Protein AF-A0A8X7V395-F1 (afdb_monomer_lite)

Secondary structure (DSSP, 8-state):
-HHHHHHHHHHTT-GGGHHHHHHHHHHHHHHHT-HHHHHHHHHHHHHTTSS-HHHHHHHHHHHHHTHHHHHHH-TTHHHHHHSTTTHHHHHHTTSS-TT----

Foldseek 3Di:
DLVVVLVVLVVVVCQVCLLVVLQVLLLCCLVVVVLVSSLVSVLVCDVVVVHDLVSLASNLVVCQVCQVVSCVVRVCSLVCSLDCRHPVSCCVSSSHPPPPDRD

InterPro domains:
  IPR003891 Initiation factor eIF-4 gamma, MA3 [PF02847] (2-85)
  IPR003891 Initiation factor eIF-4 gamma, MA3 [PS51366] (1-103)
  IPR003891 Initiation factor eIF-4 gamma, MA3 [SM00544] (1-97)
  IPR016024 Armadillo-type fold [SSF48371] (2-100)
  IPR039778 Programmed cell death protein 4 [PTHR12626] (2-100)

pLDDT: mean 91.87, std 5.22, range [64.44, 97.56]

Radius of gyration: 12.7 Å; chains: 1; bounding box: 28×29×31 Å

Organism: Brassica carinata (NCBI:txid52824)

Sequence (103 aa):
MVSEACKCIHELGMPFFNHEVVKKALIMAMEKKKDKMVLDLSKESFGGGLITINQMTKGFTRVKDGLENLALDIPNAKKKFNGYVYVERAKLNGWVSSSFATM

Structure (mmCIF, N/CA/C/O backbone):
data_AF-A0A8X7V395-F1
#
_entry.id   AF-A0A8X7V395-F1
#
loop_
_atom_site.group_PDB
_atom_site.id
_atom_site.type_symbol
_atom_site.label_atom_id
_atom_site.label_alt_id
_atom_site.label_comp_id
_atom_site.label_asym_id
_atom_site.label_entity_id
_atom_site.label_seq_id
_atom_site.pdbx_PDB_ins_code
_atom_site.Cartn_x
_atom_site.Cartn_y
_atom_site.Cartn_z
_atom_site.occupancy
_atom_site.B_iso_or_equiv
_atom_site.auth_seq_id
_atom_site.auth_comp_id
_atom_site.auth_asym_id
_atom_site.auth_atom_id
_atom_site.pdbx_PDB_model_num
ATOM 1 N N . MET A 1 1 ? -4.860 -17.425 -4.356 1.00 74.12 1 MET A N 1
ATOM 2 C CA . MET A 1 1 ? -5.471 -16.085 -4.520 1.00 74.12 1 MET A CA 1
ATOM 3 C C . MET A 1 1 ? -4.424 -14.996 -4.755 1.00 74.12 1 MET A C 1
ATOM 5 O O . MET A 1 1 ? -4.538 -14.327 -5.766 1.00 74.12 1 MET A O 1
ATOM 9 N N . VAL A 1 2 ? -3.396 -14.838 -3.903 1.00 87.12 2 VAL A N 1
ATOM 10 C CA . VAL A 1 2 ? -2.318 -13.845 -4.140 1.00 87.12 2 VAL A CA 1
ATOM 11 C C . VAL A 1 2 ? -1.550 -14.118 -5.439 1.00 87.12 2 VAL A C 1
ATOM 13 O O . VAL A 1 2 ? -1.430 -13.217 -6.254 1.00 87.12 2 VAL A O 1
ATOM 16 N N . SER A 1 3 ? -1.133 -15.368 -5.681 1.00 89.38 3 SER A N 1
ATOM 17 C CA . SER A 1 3 ? -0.450 -15.752 -6.930 1.00 89.38 3 SER A CA 1
ATOM 18 C C . SER A 1 3 ? -1.253 -15.390 -8.186 1.00 89.38 3 SER A C 1
ATOM 20 O O . SER A 1 3 ? -0.689 -14.850 -9.128 1.00 89.38 3 SER A O 1
ATOM 22 N N . GLU A 1 4 ? -2.570 -15.609 -8.174 1.00 92.50 4 GLU A N 1
ATOM 23 C CA . GLU A 1 4 ? -3.430 -15.264 -9.310 1.00 92.50 4 GLU A CA 1
ATOM 24 C C . GLU A 1 4 ? -3.524 -13.751 -9.516 1.00 92.50 4 GLU A C 1
ATOM 26 O O . GLU A 1 4 ? -3.380 -13.269 -10.630 1.00 92.50 4 GLU A O 1
ATOM 31 N N . ALA A 1 5 ? -3.662 -12.976 -8.436 1.00 92.00 5 ALA A N 1
ATOM 32 C CA . ALA A 1 5 ? -3.629 -11.521 -8.530 1.00 92.00 5 ALA A CA 1
ATOM 33 C C . ALA A 1 5 ? -2.282 -11.008 -9.074 1.00 92.00 5 ALA A C 1
ATOM 35 O O . ALA A 1 5 ? -2.278 -10.109 -9.911 1.00 92.00 5 ALA A O 1
ATOM 36 N N . CYS A 1 6 ? -1.152 -11.595 -8.660 1.00 93.19 6 CYS A N 1
ATOM 37 C CA . CYS A 1 6 ? 0.162 -11.268 -9.218 1.00 93.19 6 CYS A CA 1
ATOM 38 C C . CYS A 1 6 ? 0.238 -11.590 -10.718 1.00 93.19 6 CYS A C 1
ATOM 40 O O . CYS A 1 6 ? 0.730 -10.768 -11.487 1.00 93.19 6 CYS A O 1
ATOM 42 N N . LYS A 1 7 ? -0.293 -12.741 -11.154 1.00 94.62 7 LYS A N 1
ATOM 43 C CA . LYS A 1 7 ? -0.384 -13.076 -12.584 1.00 94.62 7 LYS A CA 1
ATOM 44 C C . LYS A 1 7 ? -1.224 -12.057 -13.343 1.00 94.62 7 LYS A C 1
ATOM 46 O O . LYS A 1 7 ? -0.737 -11.514 -14.325 1.00 94.62 7 LYS A O 1
ATOM 51 N N . CYS A 1 8 ? -2.411 -11.708 -12.846 1.00 94.81 8 CYS A N 1
ATOM 52 C CA . CYS A 1 8 ? -3.250 -10.698 -13.487 1.00 94.81 8 CYS A CA 1
ATOM 53 C C . CYS A 1 8 ? -2.532 -9.344 -13.595 1.00 94.81 8 CYS A C 1
ATOM 55 O O . CYS A 1 8 ? -2.582 -8.707 -14.639 1.00 94.81 8 CYS A O 1
ATOM 57 N N . ILE A 1 9 ? -1.838 -8.895 -12.541 1.00 93.44 9 ILE A N 1
ATOM 58 C CA . ILE A 1 9 ? -1.071 -7.636 -12.570 1.00 93.44 9 ILE A CA 1
ATOM 59 C C . ILE A 1 9 ? 0.043 -7.694 -13.623 1.00 93.44 9 ILE A C 1
ATOM 61 O O . ILE A 1 9 ? 0.261 -6.714 -14.333 1.00 93.44 9 ILE A O 1
ATOM 65 N N . HIS A 1 10 ? 0.733 -8.828 -13.738 1.00 94.00 10 HIS A N 1
ATOM 66 C CA . HIS A 1 10 ? 1.751 -9.043 -14.763 1.00 94.00 10 HIS A CA 1
ATOM 67 C C . HIS A 1 10 ? 1.149 -9.019 -16.176 1.00 94.00 10 HIS A C 1
ATOM 69 O O . HIS A 1 10 ? 1.630 -8.294 -17.043 1.00 94.00 10 HIS A O 1
ATOM 75 N N . GLU A 1 11 ? 0.069 -9.767 -16.396 1.00 96.19 11 GLU A N 1
ATOM 76 C CA . GLU A 1 11 ? -0.621 -9.886 -17.685 1.00 96.19 11 GLU A CA 1
ATOM 77 C C . GLU A 1 11 ? -1.271 -8.581 -18.146 1.00 96.19 11 GLU A C 1
ATOM 79 O O . GLU A 1 11 ? -1.359 -8.344 -19.348 1.00 96.19 11 GLU A O 1
ATOM 84 N N . LEU A 1 12 ? -1.664 -7.696 -17.220 1.00 93.75 12 LEU A N 1
ATOM 85 C CA . LEU A 1 12 ? -2.122 -6.350 -17.571 1.00 93.75 12 LEU A CA 1
ATOM 86 C C . LEU A 1 12 ? -1.063 -5.571 -18.366 1.00 93.75 12 LEU A C 1
ATOM 88 O O . LEU A 1 12 ? -1.434 -4.689 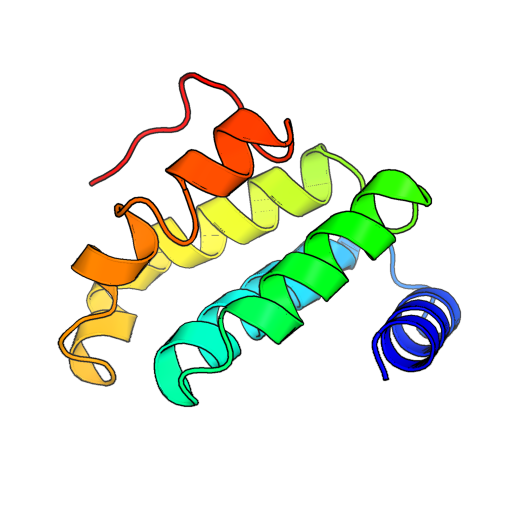-19.133 1.00 93.75 12 LEU A O 1
ATOM 92 N N . GLY A 1 13 ? 0.233 -5.860 -18.190 1.00 92.31 13 GLY A N 1
ATOM 93 C CA . GLY A 1 13 ? 1.301 -5.262 -18.995 1.00 92.31 13 GLY A CA 1
ATOM 94 C C . GLY A 1 13 ? 1.468 -3.749 -18.804 1.00 92.31 13 GLY A C 1
ATOM 95 O O . GLY A 1 13 ? 2.010 -3.077 -19.677 1.00 92.31 13 GLY A O 1
ATOM 96 N N . MET A 1 14 ? 1.013 -3.199 -17.668 1.00 94.69 14 MET A N 1
ATOM 97 C CA . MET A 1 14 ? 0.989 -1.751 -17.388 1.00 94.69 14 MET A CA 1
ATOM 98 C C . MET A 1 14 ? 1.861 -1.358 -16.180 1.00 94.69 14 MET A C 1
ATOM 100 O O . MET A 1 14 ? 1.361 -0.760 -15.223 1.00 94.69 14 MET A O 1
ATOM 104 N N . PRO A 1 15 ? 3.182 -1.621 -16.195 1.00 92.31 15 PRO A N 1
ATOM 105 C CA . PRO A 1 15 ? 4.045 -1.440 -15.023 1.00 92.31 15 PRO A CA 1
ATOM 106 C C . PRO A 1 15 ? 4.090 0.006 -14.502 1.00 92.31 15 PRO A C 1
ATOM 108 O O . PRO A 1 15 ? 4.207 0.242 -13.298 1.00 92.31 15 PRO A O 1
ATOM 111 N N . PHE A 1 16 ? 3.934 0.997 -15.386 1.00 93.75 16 PHE A N 1
ATOM 112 C CA . PHE A 1 16 ? 3.892 2.417 -15.012 1.00 93.75 16 PHE A CA 1
ATOM 113 C C . PHE A 1 16 ? 2.624 2.814 -14.247 1.00 93.75 16 PHE A C 1
ATOM 115 O O . PHE A 1 16 ? 2.601 3.872 -13.611 1.00 93.75 16 PHE A O 1
ATOM 122 N N . PHE A 1 17 ? 1.594 1.965 -14.285 1.00 94.69 17 PHE A N 1
ATOM 123 C CA . PHE A 1 17 ? 0.310 2.152 -13.619 1.00 94.69 17 PHE A CA 1
ATOM 124 C C . PHE A 1 17 ? 0.154 1.287 -12.359 1.00 94.69 17 PHE A C 1
ATOM 126 O O . PHE A 1 17 ? -0.866 1.372 -11.679 1.00 94.69 17 PHE A O 1
ATOM 133 N N . ASN A 1 18 ? 1.174 0.507 -11.981 1.00 96.19 18 ASN A N 1
ATOM 134 C CA . ASN A 1 18 ? 1.118 -0.379 -10.812 1.00 96.19 18 ASN A CA 1
ATOM 135 C C . ASN A 1 18 ? 0.845 0.366 -9.493 1.00 96.19 18 ASN A C 1
ATOM 137 O O . ASN A 1 18 ? 0.233 -0.193 -8.585 1.00 96.19 18 ASN A O 1
ATOM 141 N N . HIS A 1 19 ? 1.203 1.647 -9.386 1.00 97.19 19 HIS A N 1
ATOM 142 C CA . HIS A 1 19 ? 0.822 2.494 -8.253 1.00 97.19 19 HIS A CA 1
ATOM 143 C C . HIS A 1 19 ? -0.701 2.592 -8.044 1.00 97.19 19 HIS A C 1
ATOM 145 O O . HIS A 1 19 ? -1.149 2.728 -6.905 1.00 97.19 19 HIS A O 1
ATOM 151 N N . GLU A 1 20 ? -1.513 2.479 -9.101 1.00 96.94 20 GLU A N 1
ATOM 152 C CA . GLU A 1 20 ? -2.973 2.432 -8.971 1.00 96.94 20 GLU A CA 1
ATOM 153 C C . GLU A 1 20 ? -3.468 1.095 -8.425 1.00 96.94 20 GLU A C 1
ATOM 155 O O . GLU A 1 20 ? -4.449 1.073 -7.680 1.00 96.94 20 GLU A O 1
ATOM 160 N N . VAL A 1 21 ? -2.775 -0.008 -8.724 1.00 95.50 21 VAL A N 1
ATOM 161 C CA . VAL A 1 21 ? -3.049 -1.307 -8.094 1.00 95.50 21 VAL A CA 1
ATOM 162 C C . VAL A 1 21 ? -2.796 -1.209 -6.591 1.00 95.50 21 VAL A C 1
ATOM 164 O O . VAL A 1 21 ? -3.669 -1.569 -5.804 1.00 95.50 21 VAL A O 1
ATOM 167 N N . VAL A 1 22 ? -1.654 -0.641 -6.186 1.00 96.50 22 VAL A N 1
ATOM 168 C CA . VAL A 1 22 ? -1.305 -0.416 -4.770 1.00 96.50 22 VAL A CA 1
ATOM 169 C C . VAL A 1 22 ? -2.358 0.454 -4.082 1.00 96.50 22 VAL A C 1
ATOM 171 O O . VAL A 1 22 ? -2.900 0.071 -3.044 1.00 96.50 22 VAL A O 1
ATOM 174 N N . LYS A 1 23 ? -2.713 1.595 -4.686 1.00 96.31 23 LYS A N 1
ATOM 175 C CA . LYS A 1 23 ? -3.735 2.511 -4.163 1.00 96.31 23 LYS A CA 1
ATOM 176 C C . LYS A 1 23 ? -5.084 1.810 -3.973 1.00 96.31 23 LYS A C 1
ATOM 178 O O . LYS A 1 23 ? -5.657 1.863 -2.886 1.00 96.31 23 LYS A O 1
ATOM 183 N N . LYS A 1 24 ? -5.594 1.141 -5.015 1.00 94.56 24 LYS A N 1
ATOM 184 C CA . LYS A 1 24 ? -6.885 0.435 -4.968 1.00 94.56 24 LYS A CA 1
ATOM 185 C C . LYS A 1 24 ? -6.873 -0.706 -3.956 1.00 94.56 24 LYS A C 1
ATOM 187 O O . LYS A 1 24 ? -7.868 -0.895 -3.263 1.00 94.56 24 LYS A O 1
ATOM 192 N N . ALA A 1 25 ? -5.766 -1.438 -3.841 1.00 94.06 25 ALA A N 1
ATOM 193 C CA . ALA A 1 25 ? -5.633 -2.509 -2.864 1.00 94.06 25 ALA A CA 1
ATOM 194 C C . ALA A 1 25 ? -5.710 -1.964 -1.428 1.00 94.06 25 ALA A C 1
ATOM 196 O O . ALA A 1 25 ? -6.489 -2.475 -0.627 1.00 94.06 25 ALA A O 1
ATOM 197 N N . LEU A 1 26 ? -4.983 -0.887 -1.111 1.00 94.62 26 LEU A N 1
ATOM 198 C CA . LEU A 1 26 ? -5.023 -0.249 0.213 1.00 94.62 26 LEU A CA 1
ATOM 199 C C . LEU A 1 26 ? -6.420 0.282 0.567 1.00 94.62 26 LEU A C 1
ATOM 201 O O . LEU A 1 26 ? -6.901 0.056 1.677 1.00 94.62 26 LEU A O 1
ATOM 205 N N . ILE A 1 27 ? -7.097 0.936 -0.379 1.00 93.81 27 ILE A N 1
ATOM 206 C CA . ILE A 1 27 ? -8.479 1.405 -0.191 1.00 93.81 27 ILE A CA 1
ATOM 207 C C . ILE A 1 27 ? -9.416 0.219 0.064 1.00 93.81 27 ILE A C 1
ATOM 209 O O . ILE A 1 27 ? -10.135 0.201 1.062 1.00 93.81 27 ILE A O 1
ATOM 213 N N . MET A 1 28 ? -9.326 -0.832 -0.755 1.00 92.12 28 MET A N 1
ATOM 214 C CA . MET A 1 28 ? -10.132 -2.043 -0.584 1.00 92.12 28 MET A CA 1
ATOM 215 C C . MET A 1 28 ? -9.882 -2.724 0.770 1.00 92.12 28 MET A C 1
ATOM 217 O O . MET A 1 28 ? -10.819 -3.255 1.373 1.00 92.12 28 MET A O 1
ATOM 221 N N . ALA A 1 29 ? -8.641 -2.720 1.264 1.00 91.19 29 ALA A N 1
ATOM 222 C CA . ALA A 1 29 ? -8.316 -3.233 2.591 1.00 91.19 29 ALA A CA 1
ATOM 223 C C . ALA A 1 29 ? -9.050 -2.446 3.684 1.00 91.19 29 ALA A C 1
ATOM 225 O O . ALA A 1 29 ? -9.676 -3.048 4.563 1.00 91.19 29 ALA A O 1
ATOM 226 N N . MET A 1 30 ? -9.036 -1.113 3.588 1.00 90.81 30 MET A N 1
ATOM 227 C CA . MET A 1 30 ? -9.691 -0.226 4.546 1.00 90.81 30 MET A CA 1
ATOM 228 C C . MET A 1 30 ? -11.210 -0.413 4.568 1.00 90.81 30 MET A C 1
ATOM 230 O O . MET A 1 30 ? -11.759 -0.573 5.664 1.00 90.81 30 MET A O 1
ATOM 234 N N . GLU A 1 31 ? -11.840 -0.473 3.391 1.00 90.62 31 GLU A N 1
ATOM 235 C CA . GLU A 1 31 ? -13.287 -0.653 3.193 1.00 90.62 31 GLU A CA 1
ATOM 236 C C . GLU A 1 31 ? -13.768 -2.033 3.651 1.00 90.62 31 GLU A C 1
ATOM 238 O O . GLU A 1 31 ? -14.683 -2.159 4.463 1.00 90.62 31 GLU A O 1
ATOM 243 N N . LYS A 1 32 ? -13.134 -3.096 3.140 1.00 88.69 32 LYS A N 1
ATOM 244 C CA . LYS A 1 32 ? -13.616 -4.480 3.288 1.00 88.69 32 LYS A CA 1
ATOM 245 C C . LYS A 1 32 ? -12.960 -5.229 4.446 1.00 88.69 32 LYS A C 1
ATOM 247 O O . LYS A 1 32 ? -13.181 -6.429 4.587 1.00 88.69 32 LYS A O 1
ATOM 252 N N . LYS A 1 33 ? -12.137 -4.548 5.255 1.00 84.81 33 LYS A N 1
ATOM 253 C CA . LYS A 1 33 ? -11.351 -5.129 6.362 1.00 84.81 33 LYS A CA 1
ATOM 254 C C . LYS A 1 33 ? -10.473 -6.309 5.904 1.00 84.81 33 LYS A C 1
ATOM 256 O O . LYS A 1 33 ? -10.339 -7.307 6.607 1.00 84.81 33 LYS A O 1
ATOM 261 N N . LYS A 1 34 ? -9.876 -6.204 4.709 1.00 86.88 34 LYS A N 1
ATOM 262 C CA . LYS A 1 34 ? -9.042 -7.251 4.075 1.00 86.88 34 LYS A CA 1
ATOM 263 C C . LYS A 1 34 ? -7.537 -6.999 4.227 1.00 86.88 34 LYS A C 1
ATOM 265 O O . LYS A 1 34 ? -6.759 -7.272 3.314 1.00 86.88 34 LYS A O 1
ATOM 270 N N . ASP A 1 35 ? -7.127 -6.500 5.390 1.00 89.38 35 ASP A N 1
ATOM 271 C CA . ASP A 1 35 ? -5.764 -6.021 5.663 1.00 89.38 35 ASP A CA 1
ATOM 272 C C . ASP A 1 35 ? -4.698 -7.072 5.337 1.00 89.38 35 ASP A C 1
ATOM 274 O O . ASP A 1 35 ? -3.777 -6.806 4.569 1.00 89.38 35 ASP A O 1
ATOM 278 N N . LYS A 1 36 ? -4.865 -8.299 5.850 1.00 88.88 36 LYS A N 1
ATOM 279 C CA . LYS A 1 36 ? -3.921 -9.405 5.629 1.00 88.88 36 LYS A CA 1
ATOM 280 C C . LYS A 1 36 ? -3.733 -9.716 4.142 1.00 88.88 36 LYS A C 1
ATOM 282 O O . LYS A 1 36 ? -2.606 -9.778 3.676 1.00 88.88 36 LYS A O 1
ATOM 287 N N . MET A 1 37 ? -4.828 -9.860 3.395 1.00 87.94 37 MET A N 1
ATOM 288 C CA . MET A 1 37 ? -4.779 -10.214 1.973 1.00 87.94 37 MET A CA 1
ATOM 289 C C . MET A 1 37 ? -4.018 -9.171 1.146 1.00 87.94 37 MET A C 1
ATOM 291 O O . MET A 1 37 ? -3.241 -9.530 0.267 1.00 87.94 37 MET A O 1
ATOM 295 N N . VAL A 1 38 ? -4.246 -7.885 1.416 1.00 87.94 38 VAL A N 1
ATOM 296 C CA . VAL A 1 38 ? -3.611 -6.790 0.670 1.00 87.94 38 VAL A CA 1
ATOM 297 C C . VAL A 1 38 ? -2.141 -6.636 1.044 1.00 87.94 38 VAL A C 1
ATOM 299 O O . VAL A 1 38 ? -1.317 -6.365 0.171 1.00 87.94 38 VAL A O 1
ATOM 302 N N . LEU A 1 39 ? -1.798 -6.862 2.312 1.00 91.06 39 LEU A N 1
ATOM 303 C CA . LEU A 1 39 ? -0.409 -6.895 2.760 1.00 91.06 39 LEU A CA 1
ATOM 304 C C . LEU A 1 39 ? 0.353 -8.079 2.156 1.00 91.06 39 LEU A C 1
ATOM 306 O O . LEU A 1 39 ? 1.470 -7.887 1.685 1.00 91.06 39 LEU A O 1
ATOM 310 N N . ASP A 1 40 ? -0.255 -9.266 2.109 1.00 92.12 40 ASP A N 1
ATOM 311 C CA . ASP A 1 40 ? 0.342 -10.451 1.485 1.00 92.12 40 ASP A CA 1
ATOM 312 C C . ASP A 1 40 ? 0.534 -10.230 -0.029 1.00 92.12 40 ASP A C 1
ATOM 314 O O . ASP A 1 40 ? 1.604 -10.520 -0.559 1.00 92.12 40 ASP A O 1
ATOM 318 N N . LEU A 1 41 ? -0.449 -9.626 -0.716 1.00 92.06 41 LEU A N 1
ATOM 319 C CA . LEU A 1 41 ? -0.325 -9.246 -2.130 1.00 92.06 41 LEU A CA 1
ATOM 320 C C . LEU A 1 41 ? 0.803 -8.238 -2.364 1.00 92.06 4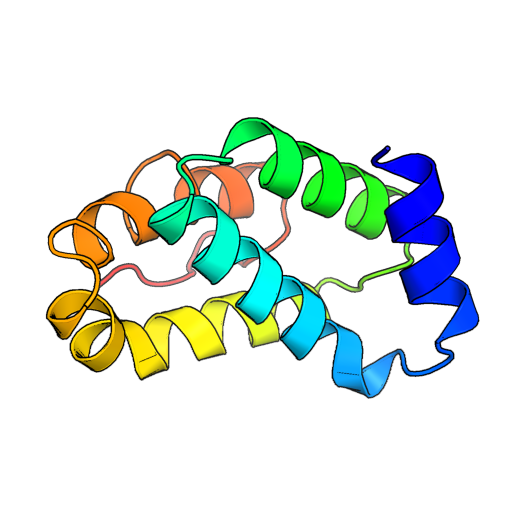1 LEU A C 1
ATOM 322 O O . LEU A 1 41 ? 1.592 -8.402 -3.291 1.00 92.06 41 LEU A O 1
ATOM 326 N N . SER A 1 42 ? 0.879 -7.207 -1.524 1.00 92.00 42 SER A N 1
ATOM 327 C CA . SER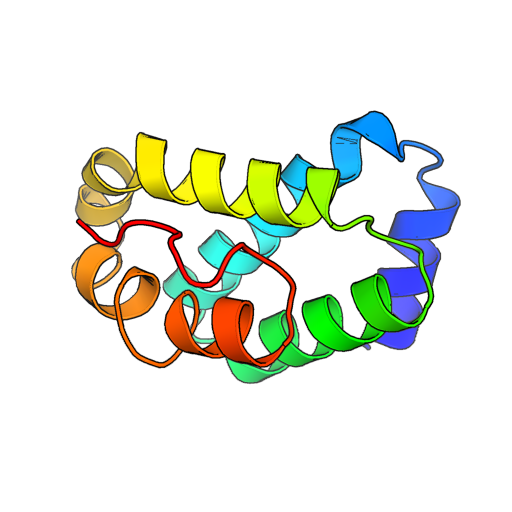 A 1 42 ? 1.919 -6.176 -1.594 1.00 92.00 42 SER A CA 1
ATOM 328 C C . SER A 1 42 ? 3.307 -6.775 -1.386 1.00 92.00 42 SER A C 1
ATOM 330 O O . SER A 1 42 ? 4.232 -6.455 -2.128 1.00 92.00 42 SER A O 1
ATOM 332 N N . LYS A 1 43 ? 3.440 -7.693 -0.421 1.00 93.69 43 LYS A N 1
ATOM 333 C CA . LYS A 1 43 ? 4.690 -8.394 -0.129 1.00 93.69 43 LYS A CA 1
ATOM 334 C C . LYS A 1 43 ? 5.140 -9.256 -1.301 1.00 93.69 43 LYS A C 1
ATOM 336 O O . LYS A 1 43 ? 6.288 -9.139 -1.714 1.00 93.69 43 LYS A O 1
ATOM 341 N N . GLU A 1 44 ? 4.243 -10.078 -1.838 1.00 92.94 44 GLU A N 1
ATOM 342 C CA . GLU A 1 44 ? 4.559 -10.982 -2.946 1.00 92.94 44 GLU A CA 1
ATOM 343 C C . GLU A 1 44 ? 4.892 -10.202 -4.224 1.00 92.94 44 GLU A C 1
ATOM 345 O O . GLU A 1 44 ? 5.897 -10.463 -4.880 1.00 92.94 44 GLU A O 1
ATOM 350 N N . SER A 1 45 ? 4.086 -9.186 -4.546 1.00 91.75 45 SER A N 1
ATOM 351 C CA . SER A 1 45 ? 4.278 -8.374 -5.752 1.00 91.75 45 SER A CA 1
ATOM 352 C C . SER A 1 45 ? 5.566 -7.549 -5.690 1.00 91.75 45 SER A C 1
ATOM 354 O O . SER A 1 45 ? 6.231 -7.370 -6.707 1.00 91.75 45 SER A O 1
ATOM 356 N N . PHE A 1 46 ? 5.939 -7.047 -4.510 1.00 92.56 46 PHE A N 1
ATOM 357 C CA . PHE A 1 46 ? 7.199 -6.331 -4.325 1.00 92.56 46 PHE A CA 1
ATOM 358 C C . PHE A 1 46 ? 8.402 -7.283 -4.325 1.00 92.56 46 PHE A C 1
ATOM 360 O O . PHE A 1 46 ? 9.374 -7.045 -5.037 1.00 92.56 46 PHE A O 1
ATOM 367 N N . GLY A 1 47 ? 8.325 -8.387 -3.573 1.00 91.69 47 GLY A N 1
ATOM 368 C CA . GLY A 1 47 ? 9.398 -9.380 -3.473 1.00 91.69 47 GLY A CA 1
ATOM 369 C C . GLY A 1 47 ? 9.718 -10.063 -4.804 1.00 91.69 47 GLY A C 1
ATOM 370 O O . GLY A 1 47 ? 10.882 -10.333 -5.082 1.00 91.69 47 GLY A O 1
ATOM 371 N N . GLY A 1 48 ? 8.708 -10.277 -5.653 1.00 89.19 48 GLY A N 1
ATOM 372 C CA . GLY A 1 48 ? 8.874 -10.793 -7.014 1.00 89.19 48 GLY A CA 1
ATOM 373 C C . GLY A 1 48 ? 9.274 -9.744 -8.060 1.00 89.19 48 GLY A C 1
ATOM 374 O O . GLY A 1 48 ? 9.330 -10.069 -9.241 1.00 89.19 48 GLY A O 1
ATOM 375 N N . GLY A 1 49 ? 9.497 -8.481 -7.671 1.00 91.00 49 GLY A N 1
ATOM 376 C CA . GLY A 1 49 ? 9.871 -7.394 -8.586 1.00 91.00 49 GLY A CA 1
ATOM 377 C C . GLY A 1 49 ? 8.749 -6.897 -9.507 1.00 91.00 49 GLY A C 1
ATOM 378 O O . GLY A 1 49 ? 8.976 -6.012 -10.331 1.00 91.00 49 GLY A O 1
ATOM 379 N N . LEU A 1 50 ? 7.530 -7.420 -9.355 1.00 94.12 50 LEU A N 1
ATOM 380 C CA . LEU A 1 50 ? 6.364 -7.054 -10.158 1.00 94.12 50 LEU A CA 1
ATOM 381 C C . LEU A 1 50 ? 5.931 -5.601 -9.917 1.00 94.12 50 LEU A C 1
ATOM 383 O O . LEU A 1 50 ? 5.525 -4.896 -10.842 1.00 94.12 50 LEU A O 1
ATOM 387 N N . ILE A 1 51 ? 6.032 -5.131 -8.673 1.00 95.88 51 ILE A N 1
ATOM 388 C CA . ILE A 1 51 ? 5.804 -3.731 -8.311 1.00 95.88 51 ILE A CA 1
ATOM 389 C C . ILE A 1 51 ? 7.092 -3.168 -7.721 1.00 95.88 51 ILE A C 1
ATOM 391 O O . ILE A 1 51 ? 7.571 -3.623 -6.688 1.00 95.88 51 ILE A O 1
ATOM 395 N N . THR A 1 52 ? 7.643 -2.146 -8.371 1.00 95.75 52 THR A N 1
ATOM 396 C CA . THR A 1 52 ? 8.881 -1.495 -7.928 1.00 95.75 52 THR A CA 1
ATOM 397 C C . THR A 1 52 ? 8.651 -0.597 -6.714 1.00 95.75 52 THR A C 1
ATOM 399 O O . THR A 1 52 ? 7.534 -0.140 -6.462 1.00 95.75 52 THR A O 1
ATOM 402 N N . ILE A 1 53 ? 9.726 -0.247 -6.001 1.00 95.38 53 ILE A N 1
ATOM 403 C CA . ILE A 1 53 ? 9.665 0.684 -4.860 1.00 95.38 53 ILE A CA 1
ATOM 404 C C . ILE A 1 53 ? 9.081 2.050 -5.240 1.00 95.38 53 ILE A C 1
ATOM 406 O O . ILE A 1 53 ? 8.311 2.626 -4.474 1.00 95.38 53 ILE A O 1
ATOM 410 N N . ASN A 1 54 ? 9.362 2.541 -6.452 1.00 96.06 54 ASN A N 1
ATOM 411 C CA . ASN A 1 54 ? 8.799 3.799 -6.944 1.00 96.06 54 ASN A CA 1
ATOM 412 C C . ASN A 1 54 ? 7.281 3.697 -7.138 1.00 96.06 54 ASN A C 1
ATOM 414 O O . ASN A 1 54 ? 6.556 4.633 -6.804 1.00 96.06 54 ASN A O 1
ATOM 418 N N . GLN A 1 55 ? 6.787 2.565 -7.653 1.00 97.56 55 GLN A N 1
ATOM 419 C CA . GLN A 1 55 ? 5.349 2.334 -7.816 1.00 97.56 55 GLN A CA 1
ATOM 420 C C . GLN A 1 55 ? 4.657 2.107 -6.464 1.00 97.56 55 GLN A C 1
ATOM 422 O O . GLN A 1 55 ? 3.580 2.663 -6.248 1.00 97.56 55 GLN A O 1
ATOM 427 N N . MET A 1 56 ? 5.295 1.387 -5.530 1.00 96.62 56 MET A N 1
ATOM 428 C CA . MET A 1 56 ? 4.819 1.260 -4.146 1.00 96.62 56 MET A CA 1
ATOM 429 C C . MET A 1 56 ? 4.698 2.635 -3.490 1.00 96.62 56 MET A C 1
ATOM 431 O O . MET A 1 56 ? 3.602 3.041 -3.107 1.00 96.62 56 MET A O 1
ATOM 435 N N . THR A 1 57 ? 5.792 3.396 -3.449 1.00 96.44 57 THR A N 1
ATOM 436 C CA . THR A 1 57 ? 5.833 4.731 -2.838 1.00 96.44 57 THR A CA 1
ATOM 437 C C . THR A 1 57 ? 4.792 5.656 -3.451 1.00 96.44 57 THR A C 1
ATOM 439 O O . THR A 1 57 ? 4.030 6.288 -2.722 1.00 96.44 57 THR A O 1
ATOM 442 N N . LYS A 1 58 ? 4.678 5.689 -4.785 1.00 97.44 58 LYS A N 1
ATOM 443 C CA . LYS A 1 58 ? 3.662 6.496 -5.469 1.00 97.44 58 LYS A CA 1
ATOM 444 C C . LYS A 1 58 ? 2.241 6.079 -5.077 1.00 97.44 58 LYS A C 1
ATO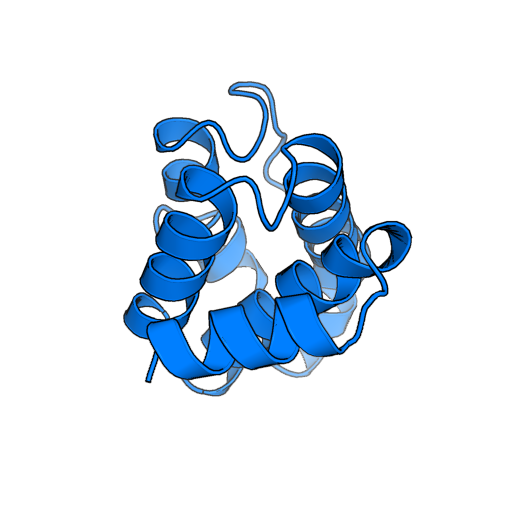M 446 O O . LYS A 1 58 ? 1.411 6.950 -4.840 1.00 97.44 58 LYS A O 1
ATOM 451 N N . GLY A 1 59 ? 1.957 4.781 -4.965 1.00 97.06 59 GLY A N 1
ATOM 452 C CA . GLY A 1 59 ? 0.649 4.279 -4.536 1.00 97.06 59 GLY A CA 1
ATOM 453 C C . GLY A 1 59 ? 0.282 4.725 -3.120 1.00 97.06 59 GLY A C 1
ATOM 454 O O . GLY A 1 59 ? -0.807 5.259 -2.909 1.00 97.06 59 GLY A O 1
ATOM 455 N N . PHE A 1 60 ? 1.212 4.589 -2.170 1.00 96.69 60 PHE A N 1
ATOM 456 C CA . PHE A 1 60 ? 1.031 5.062 -0.792 1.00 96.69 60 PHE A CA 1
ATOM 457 C C . PHE A 1 60 ? 0.838 6.581 -0.725 1.00 96.69 60 PHE A C 1
ATOM 459 O O . PHE A 1 60 ? -0.082 7.044 -0.050 1.00 96.69 60 PHE A O 1
ATOM 466 N N . THR A 1 61 ? 1.635 7.361 -1.462 1.00 96.50 61 THR A N 1
ATOM 467 C CA . THR A 1 61 ? 1.466 8.820 -1.549 1.00 96.50 61 THR A CA 1
ATOM 468 C C . THR A 1 61 ? 0.078 9.187 -2.068 1.00 96.50 61 THR A C 1
ATOM 470 O O . THR A 1 61 ? -0.608 9.984 -1.441 1.00 96.50 61 THR A O 1
ATOM 473 N N . ARG A 1 62 ? -0.415 8.533 -3.129 1.00 96.88 62 ARG A N 1
ATOM 474 C CA . ARG A 1 62 ? -1.757 8.820 -3.665 1.00 96.88 62 ARG A CA 1
ATOM 475 C C . ARG A 1 62 ? -2.899 8.479 -2.710 1.00 96.88 62 ARG A C 1
ATOM 477 O O . ARG A 1 62 ? -3.960 9.091 -2.816 1.00 96.88 62 ARG A O 1
ATOM 484 N N . VAL A 1 63 ? -2.730 7.490 -1.828 1.00 96.25 63 VAL A N 1
ATOM 485 C CA . VAL A 1 63 ? -3.706 7.225 -0.757 1.00 96.25 63 VAL A CA 1
ATOM 486 C C . VAL A 1 63 ? -3.640 8.330 0.290 1.00 96.25 63 VAL A C 1
ATOM 488 O O . VAL A 1 63 ? -4.686 8.846 0.672 1.00 96.25 63 VAL A O 1
ATOM 491 N N . LYS A 1 64 ? -2.430 8.726 0.704 1.00 95.25 64 LYS A N 1
ATOM 492 C CA . LYS A 1 64 ? -2.210 9.81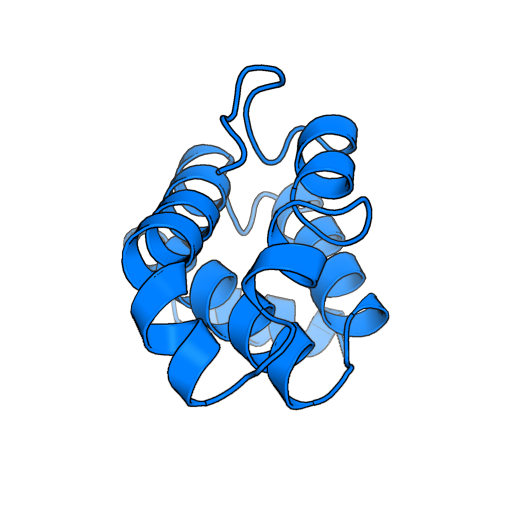5 1.662 1.00 95.25 64 LYS A CA 1
ATOM 493 C C . LYS A 1 64 ? -2.849 11.124 1.188 1.00 95.25 64 LYS A C 1
ATOM 495 O O . LYS A 1 64 ? -3.607 11.726 1.938 1.00 95.25 64 LYS A O 1
ATOM 500 N N . ASP A 1 65 ? -2.608 11.516 -0.060 1.00 95.31 65 ASP A N 1
ATOM 501 C CA . ASP A 1 65 ? -3.117 12.772 -0.627 1.00 95.31 65 ASP A CA 1
ATOM 502 C C . ASP A 1 65 ? -4.655 12.794 -0.723 1.00 95.31 65 ASP A C 1
ATOM 504 O O . ASP A 1 65 ? -5.272 13.852 -0.674 1.00 95.31 65 ASP A O 1
ATOM 508 N N . GLY A 1 66 ? -5.292 11.624 -0.847 1.00 94.50 66 GLY A N 1
ATOM 509 C CA . GLY A 1 66 ? -6.751 11.478 -0.883 1.00 94.50 66 GLY A CA 1
ATOM 510 C C . GLY A 1 66 ? -7.387 11.102 0.457 1.00 94.50 66 GLY A C 1
ATOM 511 O O . GLY A 1 66 ? -8.586 10.829 0.500 1.00 94.50 66 GLY A O 1
ATOM 512 N N . LEU A 1 67 ? -6.607 11.034 1.539 1.00 93.69 67 LEU A N 1
ATOM 513 C CA . LEU A 1 67 ? -7.026 10.405 2.793 1.00 93.69 67 LEU A CA 1
ATOM 514 C C . LEU A 1 67 ? -8.138 11.178 3.509 1.00 93.69 67 LEU A C 1
ATOM 516 O O . LEU A 1 67 ? -8.934 10.579 4.226 1.00 93.69 67 LEU A O 1
ATOM 520 N N . GLU A 1 68 ? -8.202 12.495 3.316 1.00 93.38 68 GLU A N 1
ATOM 521 C CA . GLU A 1 68 ? -9.267 13.332 3.875 1.00 93.38 68 GLU A CA 1
ATOM 522 C C . GLU A 1 68 ? -10.617 13.020 3.244 1.00 93.38 68 GLU A C 1
ATOM 524 O O . GLU A 1 68 ? -11.575 12.746 3.961 1.00 93.38 68 GLU A O 1
ATOM 529 N N . ASN A 1 69 ? -10.656 12.957 1.912 1.00 94.88 69 ASN A N 1
ATOM 530 C CA . ASN A 1 69 ? -11.854 12.574 1.173 1.00 94.88 69 ASN A CA 1
ATOM 531 C C . ASN A 1 69 ? -12.256 11.136 1.510 1.00 94.88 69 ASN A C 1
ATOM 533 O O . ASN A 1 69 ? -13.420 10.866 1.773 1.00 94.88 69 ASN A O 1
ATOM 537 N N . LEU A 1 70 ? -11.283 10.222 1.593 1.00 93.50 70 LEU A N 1
ATOM 538 C CA . LEU A 1 70 ? -11.547 8.828 1.947 1.00 93.50 70 LEU A CA 1
ATOM 539 C C . LEU A 1 70 ? -12.134 8.674 3.360 1.00 93.50 70 LEU A C 1
ATOM 541 O O . LEU A 1 70 ? -12.884 7.736 3.619 1.00 93.50 70 LEU A O 1
ATOM 545 N N . ALA A 1 71 ? -11.797 9.578 4.283 1.00 94.44 71 ALA A N 1
ATOM 546 C CA . ALA A 1 71 ? -12.326 9.553 5.641 1.00 94.44 71 ALA A CA 1
ATOM 547 C C . ALA A 1 71 ? -13.816 9.927 5.723 1.00 94.44 71 ALA A C 1
ATOM 549 O O . ALA A 1 71 ? -14.450 9.583 6.721 1.00 94.44 71 ALA A O 1
ATOM 550 N N . LEU A 1 72 ? -14.371 10.579 4.692 1.00 95.88 72 LEU A N 1
ATOM 551 C CA . LEU A 1 72 ? -15.808 10.853 4.590 1.00 95.88 72 LEU A CA 1
ATOM 552 C C . LEU A 1 72 ? -16.603 9.549 4.438 1.00 95.88 72 LEU A C 1
ATOM 554 O O . LEU A 1 72 ? -17.631 9.376 5.087 1.00 95.88 72 LEU A O 1
ATOM 558 N N . ASP A 1 73 ? -16.076 8.613 3.646 1.00 93.81 73 ASP A N 1
ATOM 559 C CA . ASP A 1 73 ? -16.713 7.318 3.385 1.00 93.81 73 ASP A CA 1
ATOM 560 C C . ASP A 1 73 ? -16.282 6.239 4.395 1.00 93.81 73 ASP A C 1
ATOM 562 O O . ASP A 1 73 ? -17.034 5.316 4.715 1.00 93.81 73 ASP A O 1
ATOM 566 N N . ILE A 1 74 ? -15.055 6.340 4.919 1.00 92.31 74 ILE A N 1
ATOM 567 C CA . ILE A 1 74 ? -14.447 5.360 5.824 1.00 92.31 74 ILE A CA 1
ATOM 568 C C . ILE A 1 74 ? -13.977 6.077 7.101 1.00 92.31 74 ILE A C 1
ATOM 570 O O . ILE A 1 74 ? -12.822 6.510 7.175 1.00 92.31 74 ILE A O 1
ATOM 574 N N . PRO A 1 75 ? -14.793 6.110 8.174 1.00 89.62 75 PRO A N 1
ATOM 575 C CA . PRO A 1 75 ? -14.518 6.904 9.382 1.00 89.62 75 PRO A CA 1
ATOM 576 C C . PRO A 1 75 ? -13.160 6.648 10.062 1.00 89.62 75 PRO A C 1
ATOM 578 O O . PRO A 1 75 ? -12.650 7.490 10.791 1.00 89.62 75 PRO A O 1
ATOM 581 N N . ASN A 1 76 ? -12.544 5.483 9.824 1.00 88.88 76 ASN A N 1
ATOM 582 C CA . ASN A 1 76 ? -11.254 5.092 10.401 1.00 88.88 76 ASN A CA 1
ATOM 583 C C . ASN A 1 76 ? -10.090 5.074 9.391 1.00 88.88 76 ASN A C 1
ATOM 585 O O . ASN A 1 76 ? -9.024 4.547 9.720 1.00 88.88 76 ASN A O 1
ATOM 589 N N . ALA A 1 77 ? -10.260 5.610 8.175 1.00 92.38 77 ALA A N 1
ATOM 590 C CA . ALA A 1 77 ? -9.228 5.576 7.133 1.00 92.38 77 ALA A CA 1
ATOM 591 C C . ALA A 1 77 ? -7.909 6.202 7.600 1.00 92.38 77 ALA A C 1
ATOM 593 O O . ALA A 1 77 ? -6.873 5.544 7.527 1.00 92.38 77 ALA A O 1
ATOM 594 N N . LYS A 1 78 ? -7.956 7.418 8.169 1.00 92.12 78 LYS A N 1
ATOM 595 C CA . LYS A 1 78 ? -6.768 8.120 8.692 1.00 92.12 78 LYS A CA 1
ATOM 596 C C . LYS A 1 78 ? -6.001 7.257 9.701 1.00 92.12 78 LYS A C 1
ATOM 598 O O . LYS A 1 78 ? -4.810 7.001 9.533 1.00 92.12 78 LYS A O 1
ATOM 603 N N . LYS A 1 79 ? -6.712 6.712 10.696 1.00 90.75 79 LYS A N 1
ATOM 604 C CA . LYS A 1 79 ? -6.132 5.855 11.742 1.00 90.75 79 LYS A CA 1
ATOM 605 C C . LYS A 1 79 ? -5.536 4.561 11.186 1.00 90.75 79 LYS A C 1
ATOM 607 O O . LYS A 1 79 ? -4.461 4.156 11.618 1.00 90.75 79 LYS A O 1
ATOM 612 N N . LYS A 1 80 ? -6.219 3.889 10.254 1.00 89.56 80 LYS A N 1
ATOM 613 C CA . LYS A 1 80 ? -5.706 2.649 9.656 1.00 89.56 80 LYS A CA 1
ATOM 614 C C . LYS A 1 80 ? -4.478 2.906 8.782 1.00 89.56 80 LYS A C 1
ATOM 616 O O . LYS A 1 80 ? -3.519 2.147 8.877 1.00 89.56 80 LYS A O 1
ATOM 621 N N . PHE A 1 81 ? -4.514 3.962 7.967 1.00 92.44 81 PHE A N 1
ATOM 622 C CA . PHE A 1 81 ? -3.417 4.365 7.088 1.00 92.44 81 PHE A CA 1
ATOM 623 C C . PHE A 1 81 ? -2.151 4.705 7.873 1.00 92.44 81 PHE A C 1
ATOM 625 O O . PHE A 1 81 ? -1.130 4.049 7.674 1.00 92.44 81 PHE A O 1
ATOM 632 N N . ASN A 1 82 ? -2.243 5.650 8.812 1.00 88.06 82 ASN A N 1
ATOM 633 C CA . ASN A 1 82 ? -1.099 6.105 9.608 1.00 88.06 82 ASN A CA 1
ATOM 634 C C . ASN A 1 82 ? -0.673 5.101 10.690 1.00 88.06 82 ASN A C 1
ATOM 636 O O . ASN A 1 82 ? 0.438 5.177 11.201 1.00 88.06 82 ASN A O 1
ATOM 640 N N . GLY A 1 83 ? -1.556 4.174 11.066 1.00 81.62 83 GLY A N 1
ATOM 641 C CA . GLY A 1 83 ? -1.282 3.182 12.096 1.00 81.62 83 GLY A CA 1
ATOM 642 C C . GLY A 1 83 ? -0.344 2.060 11.646 1.00 81.62 83 GLY A C 1
ATOM 643 O O . GLY A 1 83 ? 0.127 1.991 10.510 1.00 81.62 83 GLY A O 1
ATOM 644 N N . TYR A 1 84 ? -0.141 1.100 12.554 1.00 72.31 84 TYR A N 1
ATOM 645 C CA . TYR A 1 84 ? 0.792 -0.011 12.344 1.00 72.31 84 TYR A CA 1
ATOM 646 C C . TYR A 1 84 ? 0.444 -0.915 11.143 1.00 72.31 84 TYR A C 1
ATOM 648 O O . TYR A 1 84 ? 1.274 -1.682 10.659 1.00 72.31 84 TYR A O 1
ATOM 656 N N . VAL A 1 85 ? -0.799 -0.853 10.657 1.00 80.38 85 VAL A N 1
ATOM 657 C CA . VAL A 1 85 ? -1.313 -1.788 9.651 1.00 80.38 85 VAL A CA 1
ATOM 658 C C . VAL A 1 85 ? -0.704 -1.540 8.272 1.00 80.38 85 VAL A C 1
ATOM 660 O O . VAL A 1 85 ? -0.319 -2.516 7.628 1.00 80.38 85 VAL A O 1
ATOM 663 N N . TYR A 1 86 ? -0.585 -0.283 7.826 1.00 89.81 86 TYR A N 1
ATOM 664 C CA . TYR A 1 86 ? -0.127 0.013 6.464 1.00 89.81 86 TYR A CA 1
ATOM 665 C C . TYR A 1 86 ? 1.177 0.804 6.414 1.00 89.81 86 TYR A C 1
ATOM 667 O O . TYR A 1 86 ? 2.145 0.256 5.901 1.00 89.81 86 TYR A O 1
ATOM 675 N N . VAL A 1 87 ? 1.253 2.041 6.925 1.00 92.31 87 VAL A N 1
ATOM 676 C CA . VAL A 1 87 ? 2.476 2.855 6.767 1.00 92.31 87 VAL A CA 1
ATOM 677 C C . VAL A 1 87 ? 3.663 2.256 7.521 1.00 92.31 87 VAL A C 1
ATOM 679 O O . VAL A 1 87 ? 4.714 2.051 6.920 1.00 92.31 87 VAL A O 1
ATOM 682 N N . GLU A 1 88 ? 3.509 1.894 8.795 1.00 91.00 88 GLU A N 1
ATOM 683 C CA . GLU A 1 88 ? 4.631 1.317 9.555 1.00 91.00 88 GLU A CA 1
ATOM 684 C C . GLU A 1 88 ? 5.059 -0.040 8.995 1.00 91.00 88 GLU A C 1
ATOM 686 O O . GLU A 1 88 ? 6.248 -0.321 8.852 1.00 91.00 88 GLU A O 1
ATOM 691 N N . ARG A 1 89 ? 4.100 -0.873 8.577 1.00 91.56 89 ARG A N 1
ATOM 692 C CA . ARG A 1 89 ? 4.415 -2.138 7.910 1.00 91.56 89 ARG A CA 1
ATOM 693 C C . ARG A 1 89 ? 5.091 -1.912 6.556 1.00 91.56 89 ARG A C 1
ATOM 695 O O . ARG A 1 89 ? 6.014 -2.650 6.226 1.00 91.56 89 ARG A O 1
ATOM 702 N N . ALA A 1 90 ? 4.695 -0.893 5.800 1.00 93.19 90 ALA A N 1
ATOM 703 C CA . ALA A 1 90 ? 5.336 -0.533 4.541 1.00 93.19 90 ALA A CA 1
ATOM 704 C C . ALA A 1 90 ? 6.783 -0.068 4.748 1.00 93.19 90 ALA A C 1
ATOM 706 O O . ALA A 1 90 ? 7.656 -0.490 3.992 1.00 93.19 90 ALA A O 1
ATOM 707 N N . LYS A 1 91 ? 7.057 0.719 5.798 1.00 93.94 91 LYS A N 1
ATOM 708 C CA . LYS A 1 91 ? 8.423 1.099 6.193 1.00 93.94 91 LYS A CA 1
ATOM 709 C C . LYS A 1 91 ? 9.261 -0.133 6.540 1.00 93.94 91 LYS A C 1
ATOM 711 O O . LYS A 1 91 ? 10.348 -0.302 5.999 1.00 93.94 91 LYS A O 1
ATOM 716 N N . LEU A 1 92 ? 8.732 -1.031 7.379 1.00 92.50 92 LEU A N 1
ATOM 717 C CA . LEU A 1 92 ? 9.421 -2.265 7.789 1.00 92.50 92 LEU A CA 1
ATOM 718 C C . LEU A 1 92 ? 9.742 -3.200 6.615 1.00 92.50 92 LEU A C 1
ATOM 720 O O . LEU A 1 92 ? 10.752 -3.893 6.647 1.00 92.50 92 LEU A O 1
ATOM 724 N N . ASN A 1 93 ? 8.892 -3.229 5.586 1.00 92.00 93 ASN A N 1
ATOM 725 C CA . ASN A 1 93 ? 9.103 -4.056 4.395 1.00 92.00 93 ASN A CA 1
ATOM 726 C C . ASN A 1 93 ? 9.852 -3.318 3.267 1.00 92.00 93 ASN A C 1
ATOM 728 O O . ASN A 1 93 ? 9.994 -3.871 2.178 1.00 92.00 93 ASN A O 1
ATOM 732 N N . GLY A 1 94 ? 10.311 -2.081 3.493 1.00 93.31 94 GLY A N 1
ATOM 733 C CA . GLY A 1 94 ? 11.043 -1.294 2.495 1.00 93.31 94 GLY A CA 1
ATOM 734 C C . GLY A 1 94 ? 10.205 -0.853 1.289 1.00 93.31 94 GLY A C 1
ATOM 735 O O . GLY A 1 94 ? 10.755 -0.516 0.245 1.00 93.31 94 GLY A O 1
ATOM 736 N N . TRP A 1 95 ? 8.875 -0.859 1.402 1.00 94.88 95 TRP A N 1
ATOM 737 C CA . TRP A 1 95 ? 7.968 -0.429 0.330 1.00 94.88 95 TRP A CA 1
ATOM 738 C C . TRP A 1 95 ? 7.918 1.092 0.180 1.00 94.88 95 TRP A C 1
ATOM 740 O O . TRP A 1 95 ? 7.629 1.606 -0.901 1.00 94.88 95 TRP A O 1
ATOM 750 N N . VAL A 1 96 ? 8.174 1.795 1.281 1.00 94.62 96 VAL A N 1
ATOM 751 C CA . VAL A 1 96 ? 8.298 3.250 1.366 1.00 94.62 96 VAL A CA 1
ATOM 752 C C . VAL A 1 96 ? 9.520 3.597 2.214 1.00 94.62 96 VAL A C 1
ATOM 754 O O . VAL A 1 96 ? 9.972 2.782 3.019 1.00 94.62 96 VAL A O 1
ATOM 757 N N . SER A 1 97 ? 10.037 4.817 2.058 1.00 93.38 97 SER A N 1
ATOM 758 C CA . SER A 1 97 ? 11.129 5.327 2.897 1.00 93.38 97 SER A CA 1
ATOM 759 C C . SER A 1 97 ? 10.771 5.268 4.386 1.00 93.38 97 SER A C 1
ATOM 761 O O . SER A 1 97 ? 9.630 5.537 4.763 1.00 93.38 97 SER A O 1
ATOM 763 N N . SER A 1 98 ? 11.758 5.026 5.250 1.00 90.88 98 SER A N 1
ATOM 764 C CA . SER A 1 98 ? 11.600 5.156 6.706 1.00 90.88 98 SER A CA 1
ATOM 765 C C . SER A 1 98 ? 11.121 6.555 7.120 1.00 90.88 98 SER A C 1
ATOM 767 O O . SER A 1 98 ? 10.359 6.688 8.075 1.00 90.88 98 SER A O 1
ATOM 769 N N . SER A 1 99 ? 11.487 7.584 6.347 1.00 91.06 99 SER A N 1
ATOM 770 C CA . SER A 1 99 ? 11.045 8.974 6.513 1.00 91.06 99 SER A CA 1
ATOM 771 C C . SER A 1 99 ? 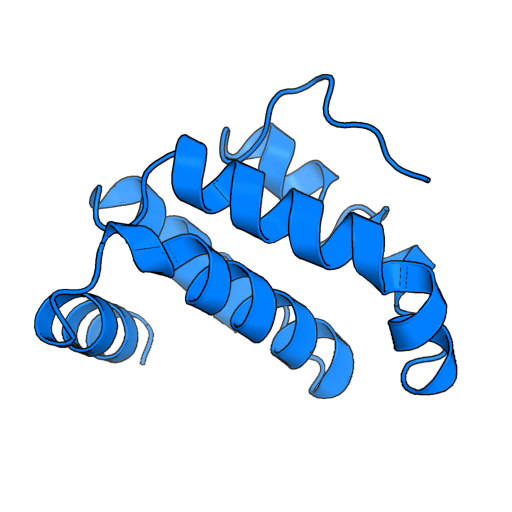9.667 9.286 5.911 1.00 91.06 99 SER A C 1
ATOM 773 O O . SER A 1 99 ? 9.263 10.448 5.884 1.00 91.06 99 SER A O 1
ATOM 775 N N . PHE A 1 100 ? 8.929 8.290 5.404 1.00 92.06 100 PHE A N 1
ATOM 776 C CA . PHE A 1 100 ? 7.597 8.512 4.841 1.00 92.06 100 PHE A CA 1
ATOM 777 C C . PHE A 1 100 ? 6.651 9.078 5.910 1.00 92.06 100 PHE A C 1
ATOM 779 O O . PHE A 1 100 ? 6.359 8.423 6.916 1.00 92.06 100 PHE A O 1
ATOM 786 N N . ALA A 1 101 ? 6.192 10.311 5.684 1.00 82.50 101 ALA A N 1
ATOM 787 C CA . ALA A 1 101 ? 5.396 11.062 6.643 1.00 82.50 101 ALA A CA 1
ATOM 788 C C . ALA A 1 101 ? 3.990 10.472 6.819 1.00 82.50 101 ALA A C 1
ATOM 790 O O . ALA A 1 101 ? 3.275 10.229 5.841 1.00 82.50 101 ALA A O 1
ATOM 791 N N . THR A 1 102 ? 3.593 10.304 8.076 1.00 77.69 102 THR A N 1
ATOM 792 C CA . THR A 1 102 ? 2.204 10.115 8.508 1.00 77.69 102 THR A CA 1
ATOM 793 C C . THR A 1 102 ? 1.561 11.483 8.741 1.00 77.69 102 THR A C 1
ATOM 795 O O . THR A 1 102 ? 2.261 12.412 9.143 1.00 77.69 102 THR A O 1
ATOM 798 N N . MET A 1 103 ? 0.257 11.612 8.480 1.00 64.44 103 MET A N 1
ATOM 799 C CA . MET A 1 103 ? -0.511 12.826 8.815 1.00 64.44 103 MET A CA 1
ATOM 800 C C . MET A 1 103 ? -1.062 12.801 10.238 1.00 64.44 103 MET A C 1
ATOM 802 O O . MET A 1 103 ? -1.396 11.692 10.719 1.00 64.44 103 MET A O 1
#